Protein AF-Q8YEJ7-F1 (afdb_monomer)

Solvent-accessible surface area (backbone atoms only — not comparable to full-atom values): 3541 Å² total; per-residue (Å²): 127,64,66,66,57,52,52,51,41,60,73,75,39,72,94,52,55,73,69,58,46,49,52,51,52,51,50,54,50,34,33,73,74,62,76,34,80,86,60,74,96,61,74,81,54,72,74,64,64,59,65,68,74,79,115

Structure (mmCIF, N/CA/C/O backbone):
data_AF-Q8YEJ7-F1
#
_entry.id   AF-Q8YEJ7-F1
#
loop_
_atom_site.group_PDB
_atom_site.id
_atom_site.type_symbol
_atom_site.label_atom_id
_atom_site.label_alt_id
_atom_site.label_comp_id
_atom_site.label_asym_id
_atom_site.label_entity_id
_atom_site.label_seq_id
_atom_site.pdbx_PDB_ins_code
_atom_site.Cartn_x
_atom_site.Cartn_y
_atom_site.Cartn_z
_atom_site.occupancy
_atom_site.B_iso_or_equiv
_atom_site.auth_seq_id
_atom_site.auth_comp_id
_atom_site.auth_asym_id
_atom_site.auth_atom_id
_atom_site.pdbx_PDB_model_num
ATOM 1 N N . MET A 1 1 ? 7.775 -12.620 -14.893 1.00 56.88 1 MET A N 1
ATOM 2 C CA . MET A 1 1 ? 6.483 -12.316 -14.234 1.00 56.88 1 MET A CA 1
ATOM 3 C C . MET A 1 1 ? 6.460 -10.922 -13.598 1.00 56.88 1 MET A C 1
ATOM 5 O O . MET A 1 1 ? 5.395 -10.330 -13.575 1.00 56.88 1 MET A O 1
ATOM 9 N N . HIS A 1 2 ? 7.596 -10.364 -13.147 1.00 61.16 2 HIS A N 1
ATOM 10 C CA . HIS A 1 2 ? 7.653 -9.023 -12.528 1.00 61.16 2 HIS A CA 1
ATOM 11 C C . HIS A 1 2 ? 7.408 -7.837 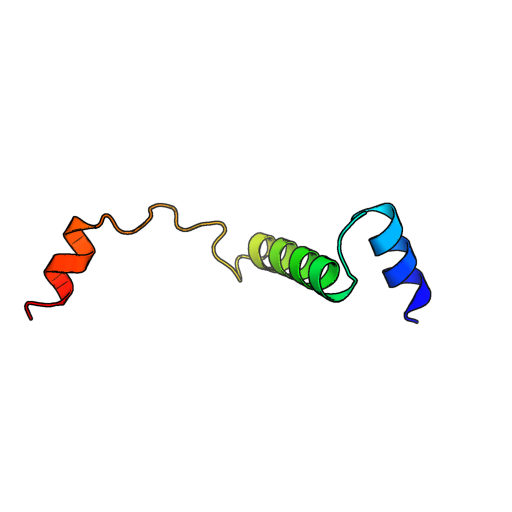-13.485 1.00 61.16 2 HIS A C 1
ATOM 13 O O . HIS A 1 2 ? 6.862 -6.820 -13.075 1.00 61.16 2 HIS A O 1
ATOM 19 N N . ASP A 1 3 ? 7.701 -8.007 -14.774 1.00 83.44 3 ASP A N 1
ATOM 20 C CA . ASP A 1 3 ? 7.741 -6.925 -15.771 1.00 83.44 3 ASP A CA 1
ATOM 21 C C . ASP A 1 3 ? 6.385 -6.208 -15.990 1.00 83.44 3 ASP A C 1
ATOM 23 O O . ASP A 1 3 ? 6.323 -4.993 -16.146 1.00 83.44 3 ASP A O 1
ATOM 27 N N . ALA A 1 4 ? 5.259 -6.933 -15.945 1.00 88.50 4 ALA A N 1
ATOM 28 C CA . ALA A 1 4 ? 3.934 -6.324 -16.123 1.00 88.50 4 ALA A CA 1
ATOM 29 C C . ALA A 1 4 ? 3.507 -5.470 -14.916 1.00 88.50 4 ALA A C 1
ATOM 31 O O . ALA A 1 4 ? 2.929 -4.398 -15.091 1.00 88.50 4 ALA A O 1
ATOM 32 N N . LEU A 1 5 ? 3.813 -5.934 -13.699 1.00 86.19 5 LEU A N 1
ATOM 33 C CA . LEU A 1 5 ? 3.509 -5.203 -12.469 1.00 86.19 5 LEU A CA 1
ATOM 34 C C . LEU A 1 5 ? 4.377 -3.947 -12.357 1.00 86.19 5 LEU A C 1
ATOM 36 O O . LEU A 1 5 ? 3.865 -2.883 -12.023 1.00 86.19 5 LEU A O 1
ATOM 40 N N . GLU A 1 6 ? 5.666 -4.050 -12.681 1.00 87.38 6 GLU A N 1
ATOM 41 C CA . GLU A 1 6 ? 6.582 -2.906 -12.684 1.00 87.38 6 GLU A CA 1
ATOM 42 C C . GLU A 1 6 ? 6.150 -1.829 -13.683 1.00 87.38 6 GLU A C 1
ATOM 44 O O . GLU A 1 6 ? 6.089 -0.656 -13.319 1.00 87.38 6 GLU A O 1
ATOM 49 N N . ARG A 1 7 ? 5.759 -2.212 -14.907 1.00 89.62 7 ARG A N 1
ATOM 50 C CA . ARG A 1 7 ? 5.231 -1.263 -15.905 1.00 89.62 7 ARG A CA 1
ATOM 51 C C . ARG A 1 7 ? 3.952 -0.582 -15.439 1.00 89.62 7 ARG A C 1
ATOM 53 O O . ARG A 1 7 ? 3.831 0.632 -15.563 1.00 89.62 7 ARG A O 1
ATOM 60 N N . PHE A 1 8 ? 3.023 -1.349 -14.872 1.00 90.69 8 PHE A N 1
ATOM 61 C CA . PHE A 1 8 ? 1.790 -0.794 -14.322 1.00 90.69 8 PHE A CA 1
ATOM 62 C C . PHE A 1 8 ? 2.070 0.210 -13.195 1.00 90.69 8 PHE A C 1
ATOM 64 O O . PHE A 1 8 ? 1.483 1.293 -13.172 1.00 90.69 8 PHE A O 1
ATOM 71 N N . ILE A 1 9 ? 2.988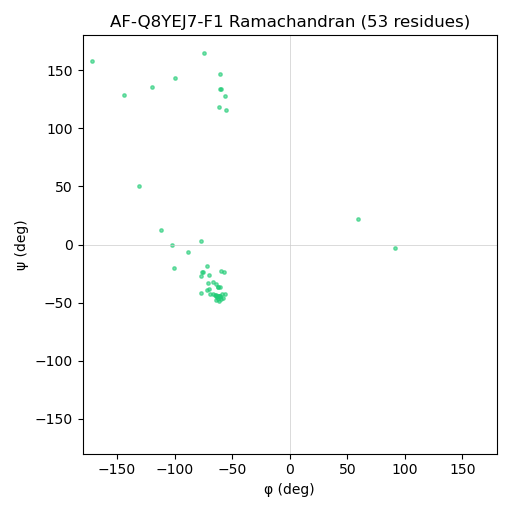 -0.124 -12.282 1.00 91.44 9 ILE A N 1
ATOM 72 C CA . ILE A 1 9 ? 3.401 0.767 -11.191 1.00 91.44 9 ILE A CA 1
ATOM 73 C C . ILE A 1 9 ? 4.046 2.038 -11.749 1.00 91.44 9 ILE A C 1
ATOM 75 O O . ILE A 1 9 ? 3.653 3.133 -11.350 1.00 91.44 9 ILE A O 1
ATOM 79 N N . ALA A 1 10 ? 4.968 1.909 -12.704 1.00 89.44 10 ALA A N 1
ATOM 80 C CA . ALA A 1 10 ? 5.638 3.047 -13.325 1.00 89.44 10 ALA A CA 1
ATOM 81 C C . ALA A 1 10 ? 4.657 4.000 -14.034 1.00 89.44 10 ALA A C 1
ATOM 83 O O . ALA A 1 10 ? 4.840 5.215 -13.979 1.00 89.44 10 ALA A O 1
ATOM 84 N N . GLU A 1 11 ? 3.605 3.469 -14.664 1.00 92.44 11 GLU A N 1
ATOM 85 C CA . GLU A 1 11 ? 2.59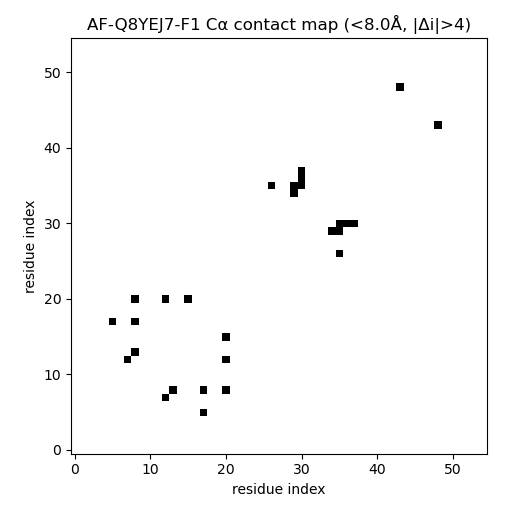6 4.265 -15.372 1.00 92.44 11 GLU A CA 1
ATOM 86 C C . GLU A 1 11 ? 1.602 4.952 -14.421 1.00 92.44 11 GLU A C 1
ATOM 88 O O . GLU A 1 11 ? 1.226 6.105 -14.634 1.00 92.44 11 GLU A O 1
ATOM 93 N N . ARG A 1 12 ? 1.141 4.250 -13.377 1.00 91.19 12 ARG A N 1
ATOM 94 C CA . ARG A 1 12 ? 0.013 4.696 -12.534 1.00 91.19 12 ARG A CA 1
ATOM 95 C C . ARG A 1 12 ? 0.420 5.334 -11.210 1.00 91.19 12 ARG A C 1
ATOM 97 O O . ARG A 1 12 ? -0.388 6.050 -10.621 1.00 91.19 12 ARG A O 1
ATOM 104 N N . TYR A 1 13 ? 1.634 5.070 -10.741 1.00 90.62 13 TYR A N 1
ATOM 105 C CA . TYR A 1 13 ? 2.127 5.466 -9.423 1.00 90.62 13 TYR A CA 1
ATOM 106 C C . TYR A 1 13 ? 3.502 6.137 -9.537 1.00 90.62 13 TYR A C 1
ATOM 108 O O . TYR A 1 13 ? 4.453 5.774 -8.846 1.00 90.62 13 TYR A O 1
ATOM 116 N N . SER A 1 14 ? 3.612 7.129 -10.428 1.00 87.12 14 SER A N 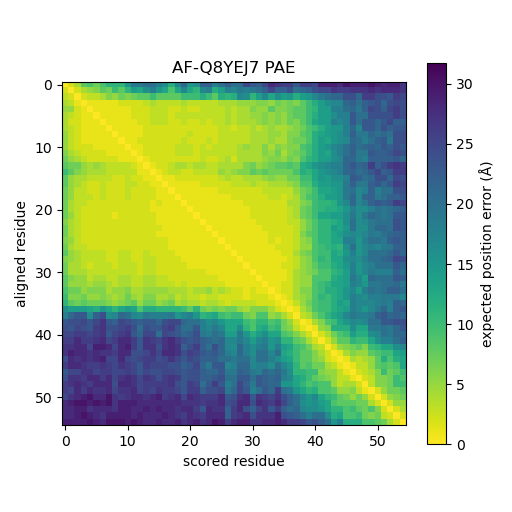1
ATOM 117 C CA . SER A 1 14 ? 4.851 7.882 -10.634 1.00 87.12 14 SER A CA 1
ATOM 118 C C . SER A 1 14 ? 5.347 8.506 -9.326 1.00 87.12 14 SER A C 1
ATOM 120 O O . SER A 1 14 ? 4.598 9.224 -8.663 1.00 87.12 14 SER A O 1
ATOM 122 N N . GLY A 1 15 ? 6.613 8.269 -8.982 1.00 88.06 15 GLY A N 1
ATOM 123 C CA . GLY A 1 15 ? 7.236 8.798 -7.764 1.00 88.06 15 GLY A CA 1
ATOM 124 C C . GLY A 1 15 ? 7.141 7.882 -6.542 1.00 88.06 15 GLY A C 1
ATOM 125 O O . GLY A 1 15 ? 7.733 8.213 -5.520 1.00 88.06 15 GLY A O 1
ATOM 126 N N . LEU A 1 16 ? 6.461 6.735 -6.646 1.00 90.94 16 LEU A N 1
ATOM 127 C CA . LEU A 1 16 ? 6.506 5.679 -5.634 1.00 90.94 16 LEU A CA 1
ATOM 128 C C . LEU A 1 16 ? 7.467 4.568 -6.056 1.00 90.94 16 LEU A C 1
ATOM 130 O O . LEU A 1 16 ? 7.536 4.197 -7.232 1.00 90.94 16 LEU A O 1
ATOM 134 N N . ASN A 1 17 ? 8.182 4.000 -5.088 1.00 90.00 17 ASN A N 1
ATOM 135 C CA . ASN A 1 17 ? 8.905 2.756 -5.304 1.00 90.00 17 ASN A CA 1
ATOM 136 C C . ASN A 1 17 ? 7.933 1.560 -5.346 1.00 90.00 17 ASN A C 1
ATOM 138 O O . ASN A 1 17 ? 6.768 1.647 -4.951 1.00 90.00 17 ASN A O 1
ATOM 142 N N . GLN A 1 18 ? 8.416 0.418 -5.838 1.00 88.62 18 GLN A N 1
ATOM 143 C CA . GLN A 1 18 ? 7.591 -0.776 -6.036 1.00 88.62 18 GLN A CA 1
ATOM 144 C C . GLN A 1 18 ? 6.890 -1.234 -4.747 1.00 88.62 18 GLN A C 1
ATOM 146 O O . GLN A 1 18 ? 5.702 -1.556 -4.775 1.00 88.62 18 GLN A O 1
ATOM 151 N N . THR A 1 19 ? 7.593 -1.224 -3.614 1.00 93.50 19 THR A N 1
ATOM 152 C CA . THR A 1 19 ? 7.043 -1.624 -2.313 1.00 93.50 19 THR A CA 1
ATOM 153 C C . THR A 1 19 ? 5.935 -0.676 -1.858 1.00 93.50 19 THR A C 1
ATOM 155 O O . THR A 1 19 ? 4.882 -1.130 -1.406 1.00 93.50 19 THR A O 1
ATOM 158 N N . GLU A 1 20 ? 6.128 0.634 -2.009 1.00 94.12 20 GLU A N 1
ATOM 159 C CA . GLU A 1 20 ? 5.131 1.655 -1.662 1.00 94.12 20 GLU A CA 1
ATOM 160 C C . GLU A 1 20 ? 3.869 1.524 -2.518 1.00 94.12 20 GLU A C 1
ATOM 162 O O . GLU A 1 20 ? 2.752 1.525 -1.993 1.00 94.12 20 GLU A O 1
ATOM 167 N N . ALA A 1 21 ? 4.037 1.341 -3.829 1.00 94.69 21 ALA A N 1
ATOM 168 C CA . ALA A 1 21 ? 2.924 1.163 -4.750 1.00 94.69 21 ALA A CA 1
ATOM 169 C C . ALA A 1 21 ? 2.133 -0.121 -4.449 1.00 94.69 21 ALA A C 1
ATOM 171 O O . ALA A 1 21 ? 0.903 -0.080 -4.377 1.00 94.69 21 ALA A O 1
ATOM 172 N N . ILE A 1 22 ? 2.817 -1.244 -4.198 1.00 94.00 22 ILE A N 1
ATOM 173 C CA . ILE A 1 22 ? 2.168 -2.510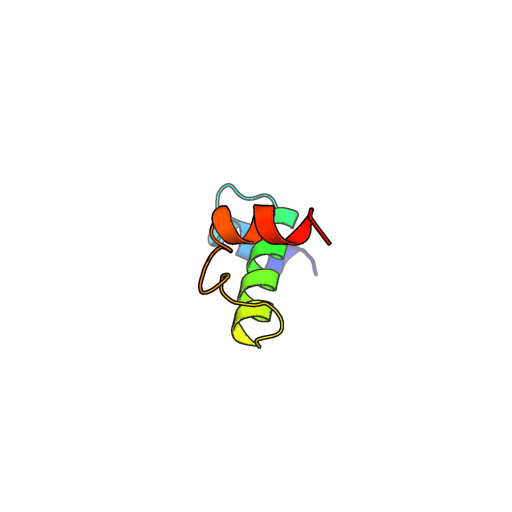 -3.814 1.00 94.00 22 ILE A CA 1
ATOM 174 C C . ILE A 1 22 ? 1.419 -2.352 -2.489 1.00 94.00 22 ILE A C 1
ATOM 176 O O . ILE A 1 22 ? 0.263 -2.761 -2.387 1.00 94.00 22 ILE A O 1
ATOM 180 N N . THR A 1 23 ? 2.035 -1.711 -1.495 1.00 94.69 23 THR A N 1
ATOM 181 C CA . THR A 1 23 ? 1.402 -1.458 -0.192 1.00 94.69 23 THR A CA 1
ATOM 182 C C . THR A 1 23 ? 0.117 -0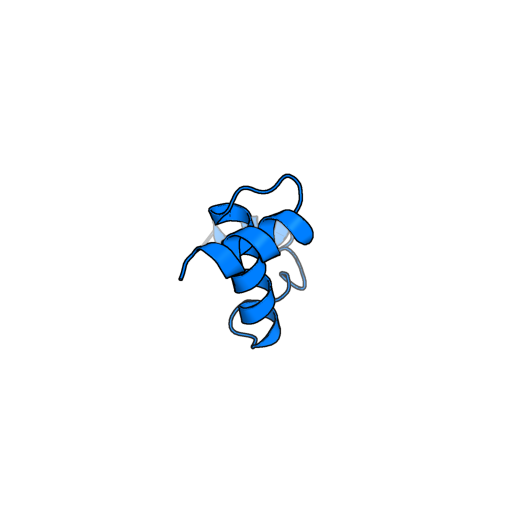.651 -0.355 1.00 94.69 23 THR A C 1
ATOM 184 O O . THR A 1 23 ? -0.908 -0.974 0.245 1.00 94.69 23 THR A O 1
ATOM 187 N N . LEU A 1 24 ? 0.135 0.369 -1.213 1.00 93.38 24 LEU A N 1
ATOM 188 C CA . LEU A 1 24 ? -1.027 1.210 -1.470 1.00 93.38 24 LEU A CA 1
ATOM 189 C C . LEU A 1 24 ? -2.134 0.472 -2.242 1.00 93.38 24 LEU A C 1
ATOM 191 O O . LEU A 1 24 ? -3.312 0.650 -1.927 1.00 93.38 24 LEU A O 1
ATOM 195 N N . ILE A 1 25 ? -1.779 -0.377 -3.211 1.00 93.38 25 ILE A N 1
ATOM 196 C CA . ILE A 1 25 ? -2.732 -1.242 -3.929 1.00 93.38 25 ILE A CA 1
ATOM 197 C C . ILE A 1 25 ? -3.414 -2.209 -2.955 1.00 93.38 25 ILE A C 1
ATOM 199 O O . ILE A 1 25 ? -4.643 -2.299 -2.938 1.00 93.38 25 ILE A O 1
ATOM 203 N N . LEU A 1 26 ? -2.632 -2.885 -2.110 1.00 94.69 26 LEU A N 1
ATOM 204 C CA . LEU A 1 26 ? -3.154 -3.828 -1.121 1.00 94.69 26 LEU A CA 1
ATOM 205 C C . LEU A 1 26 ? -4.031 -3.127 -0.087 1.00 94.69 26 LEU A C 1
ATOM 207 O O . LEU A 1 26 ? -5.117 -3.617 0.208 1.00 94.69 26 LEU A O 1
ATOM 211 N N . ARG A 1 27 ? -3.619 -1.957 0.414 1.00 93.31 27 ARG A N 1
ATOM 212 C CA . ARG A 1 27 ? -4.431 -1.172 1.353 1.00 93.31 27 ARG A CA 1
ATOM 213 C C . ARG A 1 27 ? -5.778 -0.794 0.742 1.00 93.31 27 ARG A C 1
ATOM 215 O O . ARG A 1 27 ? -6.799 -1.004 1.384 1.00 93.31 27 ARG A O 1
ATOM 222 N N . LYS A 1 28 ? -5.797 -0.303 -0.504 1.00 91.62 28 LYS A N 1
ATOM 223 C CA . LYS A 1 28 ? -7.049 0.022 -1.211 1.00 91.62 28 LYS A CA 1
ATOM 224 C C . LYS A 1 28 ? -7.966 -1.192 -1.334 1.00 91.62 28 LYS A C 1
ATOM 226 O O . LYS A 1 28 ? -9.158 -1.075 -1.066 1.00 91.62 28 LYS A O 1
ATOM 231 N N . TRP A 1 29 ? -7.411 -2.338 -1.722 1.00 94.62 29 TRP A N 1
ATOM 232 C CA . TRP A 1 29 ? -8.179 -3.574 -1.850 1.00 94.62 29 TRP A CA 1
ATOM 233 C C . TRP A 1 29 ? -8.728 -4.050 -0.498 1.00 94.62 29 TRP A C 1
ATOM 235 O O . TRP A 1 29 ? -9.922 -4.290 -0.374 1.00 94.62 29 TRP A O 1
ATOM 245 N N . LEU A 1 30 ? -7.897 -4.096 0.5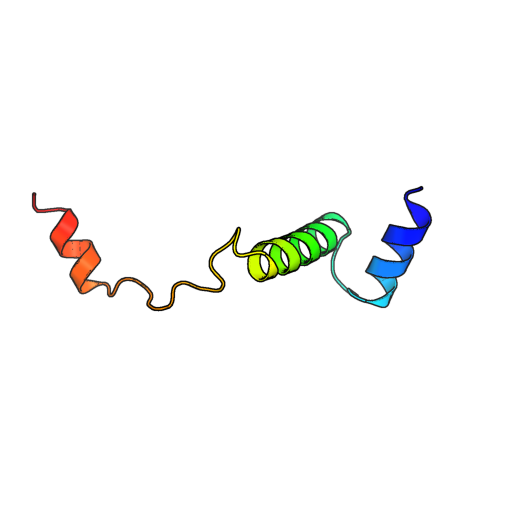44 1.00 93.81 30 LEU A N 1
ATOM 246 C CA . LEU A 1 30 ? -8.315 -4.513 1.885 1.00 93.81 30 LEU A CA 1
ATOM 247 C C . LEU A 1 30 ? -9.375 -3.583 2.491 1.00 93.81 30 LEU A C 1
ATOM 249 O O . LEU A 1 30 ? -10.280 -4.057 3.173 1.00 93.81 30 LEU A O 1
ATOM 253 N N . THR A 1 31 ? -9.291 -2.275 2.239 1.00 92.75 31 THR A N 1
ATOM 254 C CA . THR A 1 31 ? -10.336 -1.324 2.640 1.00 92.75 31 THR A CA 1
ATOM 255 C C . THR A 1 31 ? -11.641 -1.571 1.880 1.00 92.75 31 THR A C 1
ATOM 257 O O . THR A 1 31 ? -12.707 -1.564 2.492 1.00 92.75 31 THR A O 1
ATOM 260 N N . HIS A 1 32 ? -11.576 -1.835 0.571 1.00 92.12 32 HIS A N 1
ATOM 261 C CA . HIS A 1 32 ? -12.757 -2.163 -0.237 1.00 92.12 32 HIS A CA 1
ATOM 262 C C . HIS A 1 32 ? -13.462 -3.431 0.267 1.00 92.12 32 HIS A C 1
ATOM 264 O O . HIS A 1 32 ? -14.677 -3.436 0.453 1.00 92.12 32 HIS A O 1
ATOM 270 N N . GLU A 1 33 ? -12.690 -4.474 0.571 1.00 94.44 33 GLU A N 1
ATOM 271 C CA . GLU A 1 33 ? -13.190 -5.749 1.101 1.00 94.44 33 GLU A CA 1
ATOM 272 C C . GLU A 1 33 ? -13.548 -5.701 2.599 1.00 94.44 33 GLU A C 1
ATOM 274 O O . GLU A 1 33 ? -13.931 -6.713 3.183 1.00 94.44 33 GLU A O 1
ATOM 279 N N . ARG A 1 34 ? -13.430 -4.530 3.240 1.00 87.75 34 ARG A N 1
ATOM 280 C CA . ARG A 1 34 ? -13.676 -4.306 4.677 1.00 87.75 34 ARG A CA 1
ATOM 281 C C . ARG A 1 34 ? -12.806 -5.132 5.629 1.00 87.75 34 ARG A C 1
ATOM 283 O O . ARG A 1 34 ? -13.138 -5.274 6.803 1.00 87.75 34 ARG A O 1
ATOM 290 N N . TYR A 1 35 ? -11.660 -5.611 5.152 1.00 89.81 35 TYR A N 1
ATOM 291 C CA . TYR A 1 35 ? -10.607 -6.169 6.004 1.00 89.81 35 TYR A CA 1
ATOM 292 C C . TYR A 1 35 ? -9.817 -5.082 6.744 1.00 89.81 35 TYR A C 1
ATOM 294 O O . TYR A 1 35 ? -9.228 -5.356 7.786 1.00 89.81 35 TYR A O 1
ATOM 302 N N . LEU A 1 36 ? -9.794 -3.853 6.219 1.00 85.88 36 LEU A N 1
ATOM 303 C CA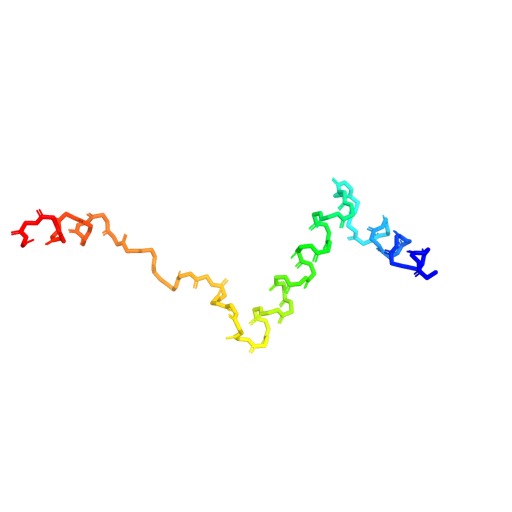 . LEU A 1 36 ? -9.258 -2.672 6.898 1.00 85.88 36 LEU A CA 1
ATOM 304 C C . LEU A 1 36 ? -10.358 -1.621 7.063 1.00 85.88 36 LEU A C 1
ATOM 30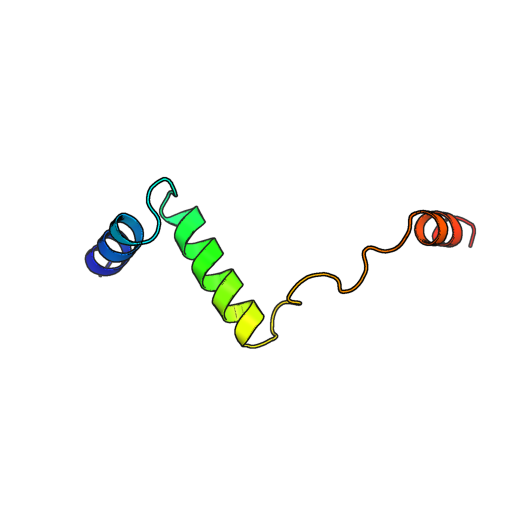6 O O . LEU A 1 36 ? -11.073 -1.318 6.107 1.00 85.88 36 LEU A O 1
ATOM 310 N N . SER A 1 37 ? -10.448 -1.018 8.249 1.00 78.56 37 SER A N 1
ATOM 311 C CA . SER A 1 37 ? -11.293 0.158 8.483 1.00 78.56 37 SER A CA 1
ATOM 312 C C . SER A 1 37 ? -10.859 1.307 7.564 1.00 78.56 37 SER A C 1
ATOM 314 O O . SER A 1 37 ? -9.662 1.566 7.419 1.00 78.56 37 SER A O 1
ATOM 316 N N . ALA A 1 38 ? -11.821 1.968 6.912 1.00 66.88 38 ALA A N 1
ATOM 317 C CA . ALA A 1 38 ? -11.542 2.956 5.866 1.00 66.88 38 ALA A CA 1
ATOM 318 C C . ALA A 1 38 ? -10.834 4.216 6.389 1.00 66.88 38 ALA A C 1
ATOM 320 O O . ALA A 1 38 ? -9.986 4.759 5.699 1.00 66.88 38 ALA A O 1
ATOM 321 N N . GLU A 1 39 ? -11.119 4.600 7.621 1.00 63.44 39 GLU A N 1
ATOM 322 C CA . GLU A 1 39 ? -10.460 5.576 8.488 1.00 63.44 39 GLU A CA 1
ATOM 323 C C . GLU A 1 39 ? -11.152 5.381 9.853 1.00 63.44 39 GLU A C 1
ATOM 325 O O . GLU A 1 39 ? -12.254 4.817 9.892 1.00 63.44 39 GLU A O 1
ATOM 330 N N . PRO A 1 40 ? -10.555 5.759 10.992 1.00 58.09 40 PRO A N 1
ATOM 331 C CA . PRO A 1 40 ? -11.339 5.855 12.216 1.00 58.09 40 PRO A CA 1
ATOM 332 C C . PRO A 1 40 ? -12.431 6.910 11.985 1.00 58.09 40 PRO A C 1
ATOM 334 O O . PRO A 1 40 ? -12.115 8.066 11.716 1.00 58.09 40 PRO A O 1
ATOM 337 N N . GLU A 1 41 ? -13.709 6.518 12.056 1.00 59.06 41 GLU A N 1
ATOM 338 C CA . GLU A 1 41 ? -14.846 7.439 11.862 1.00 59.06 41 GLU A CA 1
ATOM 339 C C . GLU A 1 41 ? -14.793 8.621 12.843 1.00 59.06 41 GLU A C 1
ATOM 341 O O . GLU A 1 41 ? -15.300 9.701 12.548 1.00 59.06 41 GLU A O 1
ATOM 346 N N . GLN A 1 42 ? -14.113 8.437 13.977 1.00 54.88 42 GLN A N 1
ATOM 347 C CA . GLN A 1 42 ? -13.709 9.482 14.904 1.00 54.88 42 GLN A CA 1
ATOM 348 C C . GLN A 1 42 ? -12.341 9.108 15.483 1.00 54.88 42 GLN A C 1
ATOM 350 O O . GLN A 1 42 ? -12.151 7.995 15.972 1.00 54.88 42 GLN A O 1
ATOM 355 N N . GLY A 1 43 ? -11.368 10.021 15.429 1.00 61.66 43 GLY A N 1
ATOM 356 C CA . GLY A 1 43 ? -10.218 9.914 16.324 1.00 61.66 43 GLY A CA 1
ATOM 357 C C . GLY A 1 43 ? -10.732 9.988 17.759 1.00 61.66 43 GLY A C 1
ATOM 358 O O . GLY A 1 43 ? -11.569 10.841 18.047 1.00 61.66 43 GLY A O 1
ATOM 359 N N . THR A 1 44 ? -10.274 9.096 18.635 1.00 61.38 44 THR A N 1
ATOM 360 C CA . THR A 1 44 ? -10.601 9.149 20.063 1.00 61.38 44 THR A CA 1
ATOM 361 C C . THR A 1 44 ? -10.201 10.531 20.589 1.00 61.38 44 THR A C 1
ATOM 363 O O . THR A 1 44 ? -9.016 10.878 20.501 1.00 61.38 44 THR A O 1
ATOM 366 N N . PRO A 1 45 ? -11.152 11.366 21.047 1.00 66.44 45 PRO A N 1
ATOM 367 C CA . PRO A 1 45 ? -10.828 12.697 21.525 1.00 66.44 45 PRO A CA 1
ATOM 368 C C . PRO A 1 45 ? -9.875 12.598 22.724 1.00 66.44 45 PRO A C 1
ATOM 370 O O . PRO A 1 45 ? -9.938 11.643 23.503 1.00 66.44 45 PRO A O 1
ATOM 373 N N . PRO A 1 46 ? -8.961 13.566 22.888 1.00 63.97 46 PRO A N 1
ATOM 374 C CA . PRO A 1 46 ? -7.921 13.502 23.911 1.00 63.97 46 PRO A CA 1
ATOM 375 C C . PRO A 1 46 ? -8.470 13.402 25.342 1.00 63.97 46 PRO A C 1
ATOM 377 O O . PRO A 1 46 ? -7.775 12.890 26.217 1.00 63.97 46 PRO A O 1
ATOM 380 N N . GLU A 1 47 ? -9.711 13.834 25.589 1.00 62.72 47 GLU A N 1
ATOM 381 C CA . GLU A 1 47 ? -10.370 13.662 26.888 1.00 62.72 47 GLU A CA 1
ATOM 382 C C . GLU A 1 47 ? -10.609 12.182 27.250 1.00 62.72 47 GLU A C 1
ATOM 384 O O . GLU A 1 47 ? -10.476 11.813 28.416 1.00 62.72 47 GLU A O 1
ATOM 389 N N . GLU A 1 48 ? -10.878 11.315 26.267 1.00 61.03 48 GLU A N 1
ATOM 390 C CA . GLU A 1 48 ? -11.099 9.871 26.466 1.00 61.03 48 GLU A CA 1
ATOM 391 C C . GLU A 1 48 ? -9.787 9.098 26.704 1.00 61.03 48 GLU A C 1
ATOM 393 O O . GLU A 1 48 ? -9.777 8.054 27.358 1.00 61.03 48 GLU A O 1
ATOM 398 N N . LEU A 1 49 ? -8.654 9.638 26.242 1.00 60.03 49 LEU A N 1
ATOM 399 C CA . LEU A 1 49 ? -7.327 9.060 26.488 1.00 60.03 49 LEU A CA 1
ATOM 400 C C . LEU A 1 49 ? -6.892 9.215 27.954 1.00 60.03 49 LEU A C 1
ATOM 402 O O . LEU A 1 49 ? -6.214 8.339 28.488 1.00 60.03 49 LEU A O 1
ATOM 406 N N . ASN A 1 50 ? -7.299 10.304 28.616 1.00 58.56 50 ASN A N 1
ATOM 407 C CA . ASN A 1 50 ? -6.960 10.562 30.021 1.00 58.56 50 ASN A CA 1
ATOM 408 C C . ASN A 1 50 ? -7.799 9.733 31.005 1.00 58.56 50 ASN A C 1
ATOM 410 O O . ASN A 1 50 ? -7.315 9.431 32.090 1.00 58.56 50 ASN A O 1
ATOM 414 N N . ALA A 1 51 ? -9.020 9.335 30.633 1.00 60.44 51 ALA A N 1
ATOM 415 C CA . ALA A 1 51 ? -9.897 8.531 31.489 1.00 60.44 51 ALA A CA 1
ATOM 416 C C . ALA A 1 51 ? -9.436 7.069 31.643 1.00 60.44 51 ALA A C 1
ATOM 418 O O . ALA A 1 51 ? -9.840 6.392 32.577 1.00 60.44 51 ALA A O 1
ATOM 419 N N . THR A 1 52 ? -8.582 6.582 30.738 1.00 57.81 52 THR A N 1
ATOM 420 C CA . THR A 1 52 ? -8.125 5.179 30.720 1.00 57.81 52 THR A CA 1
ATOM 421 C C . THR A 1 52 ? -6.874 4.944 31.587 1.00 57.81 52 THR A C 1
ATOM 423 O O . THR A 1 52 ? -6.450 3.808 31.754 1.00 57.81 52 THR A O 1
ATOM 426 N N . ASN A 1 53 ? -6.260 6.002 32.133 1.00 59.06 53 ASN A N 1
ATOM 427 C CA . ASN A 1 53 ? -5.043 5.919 32.957 1.00 59.06 53 ASN A CA 1
ATOM 428 C C . ASN A 1 53 ? -5.307 6.039 34.472 1.00 59.06 53 ASN A C 1
ATOM 430 O O . ASN A 1 53 ? -4.346 6.027 35.239 1.00 59.06 53 ASN A O 1
ATOM 434 N N . ASP A 1 54 ? -6.568 6.203 34.887 1.00 61.28 54 ASP A N 1
ATOM 435 C CA . ASP A 1 54 ? -6.969 6.451 36.285 1.00 61.28 54 ASP A CA 1
ATOM 436 C C . ASP A 1 54 ? -7.753 5.269 36.908 1.00 61.28 54 ASP A C 1
ATOM 438 O O . ASP A 1 54 ? -8.347 5.422 37.973 1.00 61.28 54 ASP A O 1
ATOM 442 N N . ASP A 1 55 ? -7.750 4.099 36.247 1.00 54.81 55 ASP A N 1
ATOM 443 C CA . ASP A 1 55 ? -8.348 2.823 36.699 1.00 54.81 55 ASP A CA 1
ATOM 444 C C . ASP A 1 55 ? -7.275 1.717 36.808 1.00 54.81 55 ASP A C 1
ATOM 446 O O . ASP A 1 55 ? -6.420 1.620 35.892 1.00 54.81 55 ASP A O 1
#

Radius of gyration: 18.2 Å; Cα contacts (8 Å, |Δi|>4): 14; chains: 1; bounding box: 24×26×53 Å

Nearest PDB structures (foldseek):
  8yka-assembly1_2  TM=4.018E-01  e=8.336E+00  Homo sapiens

Sequence (55 aa):
MHDALERFIAERYSGLNQTEAITLILRKWLTHERYLSAEPEQGTPPEELNATNDD

Organism: Brucella melitensis biotype 1 (strain ATCC 23456 / CCUG 17765 / NCTC 10094 / 16M) (NCBI:txid224914)

Secondary structure (DSSP, 8-state):
-HHHHHHHHHHHSTT--HHHHHHHHHHHHHHHTTSS-SS-SS---HHHHHHTT--

Mean predicted aligned error: 11.46 Å

Foldseek 3Di:
DVVVLVVVCCVPPPPDDSVRSVVVVVVVVCCVVVVDPPDPPDDDPVVNVVVVVPD

pLDDT: mean 79.68, std 14.92, range [54.81, 94.69]